Protein AF-A0A1X6ZYP7-F1 (afdb_monomer)

Mean predicted aligned error: 7.76 Å

InterPro domains:
  IPR047675 Putative zinc-binding domain [NF041373] (3-40)

Structure (mmCIF, N/CA/C/O backbone):
data_AF-A0A1X6ZYP7-F1
#
_entry.id   AF-A0A1X6ZYP7-F1
#
loop_
_atom_site.group_PDB
_atom_site.id
_atom_site.type_symbol
_atom_site.label_atom_id
_atom_site.label_alt_id
_atom_site.label_comp_id
_atom_site.label_asym_id
_atom_site.label_entity_id
_atom_site.label_seq_id
_atom_site.pdbx_PDB_ins_code
_atom_site.Cartn_x
_atom_site.Cartn_y
_atom_site.Cartn_z
_atom_site.occupancy
_atom_site.B_iso_or_equiv
_atom_site.auth_seq_id
_atom_site.auth_comp_id
_atom_site.auth_asym_id
_atom_site.auth_atom_id
_atom_site.pdbx_PDB_model_num
ATOM 1 N N . MET A 1 1 ? -19.488 -12.221 -2.978 1.00 82.56 1 MET A N 1
ATOM 2 C CA . MET A 1 1 ? -18.329 -11.317 -3.164 1.00 82.56 1 MET A CA 1
ATOM 3 C C . MET A 1 1 ? -17.112 -11.945 -2.493 1.00 82.56 1 MET A C 1
ATOM 5 O O . MET A 1 1 ? -17.225 -12.333 -1.335 1.00 82.56 1 MET A O 1
ATOM 9 N N . TYR A 1 2 ? -15.994 -12.089 -3.209 1.00 95.75 2 TYR A N 1
ATOM 10 C CA . TYR A 1 2 ? -14.766 -12.750 -2.736 1.00 95.75 2 TYR A CA 1
ATOM 11 C C . TYR A 1 2 ? -13.571 -11.796 -2.815 1.00 95.75 2 TYR A C 1
ATOM 13 O O . TYR A 1 2 ? -13.617 -10.814 -3.550 1.00 95.75 2 TYR A O 1
ATOM 21 N N . CYS A 1 3 ? -12.499 -12.089 -2.075 1.00 97.94 3 CYS A N 1
ATOM 22 C CA . CYS A 1 3 ? -11.291 -11.267 -2.043 1.00 97.94 3 CYS A CA 1
ATOM 23 C C . CYS A 1 3 ? -10.635 -11.086 -3.421 1.00 97.94 3 CYS A C 1
ATOM 25 O O . CYS A 1 3 ? -10.140 -10.000 -3.707 1.00 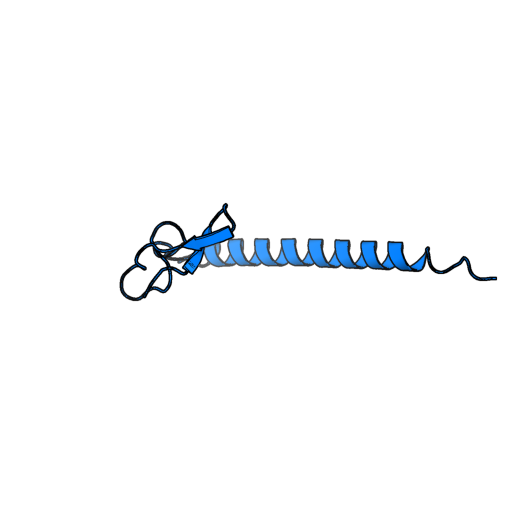97.94 3 CYS A O 1
ATOM 27 N N . GLY A 1 4 ? -10.523 -12.143 -4.229 1.00 97.69 4 GLY A N 1
ATOM 28 C CA . GLY A 1 4 ? -9.982 -12.107 -5.594 1.00 97.69 4 GLY A CA 1
ATOM 29 C C . GLY A 1 4 ? -8.524 -11.645 -5.733 1.00 97.69 4 GLY A C 1
ATOM 30 O O . GLY A 1 4 ? -8.131 -11.196 -6.805 1.00 97.69 4 GLY A O 1
ATOM 31 N N . ALA A 1 5 ? -7.726 -11.638 -4.660 1.00 97.88 5 ALA A N 1
ATOM 32 C CA . ALA A 1 5 ? -6.294 -11.330 -4.759 1.00 97.88 5 ALA A CA 1
ATOM 33 C C . ALA A 1 5 ? -5.551 -12.535 -5.346 1.00 97.88 5 ALA A C 1
ATOM 35 O O . ALA A 1 5 ? -5.905 -13.662 -5.011 1.00 97.88 5 ALA A O 1
ATOM 36 N N . LYS A 1 6 ? -4.542 -12.307 -6.194 1.00 98.12 6 LYS A N 1
ATOM 37 C CA . LYS A 1 6 ? -3.720 -13.391 -6.747 1.00 98.12 6 LYS A CA 1
ATOM 38 C C . LYS A 1 6 ? -2.948 -14.069 -5.614 1.00 98.12 6 LYS A C 1
ATOM 40 O O . LYS A 1 6 ? -2.212 -13.398 -4.892 1.00 98.12 6 LYS A O 1
ATOM 45 N N . THR A 1 7 ? -3.137 -15.369 -5.452 1.00 96.94 7 THR A N 1
ATOM 46 C CA . THR A 1 7 ? -2.403 -16.196 -4.492 1.00 96.94 7 THR A CA 1
ATOM 47 C C . THR A 1 7 ? -1.062 -16.660 -5.086 1.00 96.94 7 THR A C 1
ATOM 49 O O . THR A 1 7 ? -0.825 -16.467 -6.284 1.00 96.94 7 THR A O 1
ATOM 52 N N . PRO A 1 8 ? -0.149 -17.247 -4.286 1.00 96.25 8 PRO A N 1
ATOM 53 C CA . PRO A 1 8 ? 1.148 -17.720 -4.785 1.00 96.25 8 PRO A CA 1
ATOM 54 C C . PRO A 1 8 ? 1.056 -18.768 -5.907 1.00 96.25 8 PRO A C 1
ATOM 56 O O . PRO A 1 8 ? 1.865 -18.748 -6.827 1.00 96.25 8 PRO A O 1
ATOM 59 N N . ASP A 1 9 ? 0.035 -19.624 -5.874 1.00 96.38 9 ASP A N 1
ATOM 60 C CA . ASP A 1 9 ? -0.319 -20.603 -6.915 1.00 96.38 9 ASP A CA 1
ATOM 61 C C . ASP A 1 9 ? -0.999 -19.966 -8.144 1.00 96.38 9 ASP A C 1
ATOM 63 O O . ASP A 1 9 ? -1.337 -20.645 -9.108 1.00 96.38 9 ASP A O 1
ATOM 67 N N . GLY A 1 10 ? -1.184 -18.645 -8.139 1.00 97.00 10 GLY A N 1
ATOM 68 C CA . GLY A 1 10 ? -1.691 -17.875 -9.269 1.00 97.00 10 GLY A CA 1
ATOM 69 C C . GLY A 1 10 ? -3.213 -17.808 -9.375 1.00 97.00 10 GLY A C 1
ATOM 70 O O . GLY A 1 10 ? -3.716 -17.046 -10.203 1.00 97.00 10 GLY A O 1
ATOM 71 N N . THR A 1 11 ? -3.942 -18.535 -8.531 1.00 97.44 11 THR A N 1
ATOM 72 C CA . THR A 1 11 ? -5.407 -18.529 -8.508 1.00 97.44 11 THR A CA 1
ATOM 73 C C . THR A 1 11 ? -5.968 -17.300 -7.763 1.00 97.44 11 THR A C 1
ATOM 75 O O . THR A 1 11 ? -5.259 -16.611 -7.020 1.00 97.44 11 THR A O 1
ATOM 78 N N . PRO A 1 12 ? -7.236 -16.912 -7.994 1.00 98.19 12 PRO A N 1
ATOM 79 C CA . PRO A 1 12 ? -7.859 -15.828 -7.241 1.00 98.19 12 PRO A CA 1
ATOM 80 C C . PRO A 1 12 ? -8.285 -16.294 -5.841 1.00 98.19 12 PRO A C 1
ATOM 82 O O . PRO A 1 12 ? -8.961 -17.304 -5.671 1.00 98.19 12 PRO A O 1
ATOM 85 N N . CYS A 1 13 ? -7.974 -15.496 -4.819 1.00 98.31 13 CYS A N 1
ATOM 86 C CA . CYS A 1 13 ? -8.347 -15.781 -3.438 1.00 98.31 13 CYS A CA 1
ATOM 87 C C . CYS A 1 13 ? -9.873 -15.840 -3.256 1.00 98.31 13 CYS A C 1
ATOM 89 O O . CYS A 1 13 ? -10.578 -14.842 -3.436 1.00 98.31 13 CYS A O 1
ATOM 91 N N . THR A 1 14 ? -10.366 -16.985 -2.790 1.00 97.62 14 THR A N 1
ATOM 92 C CA . THR A 1 14 ? -11.792 -17.259 -2.552 1.00 97.62 14 THR A CA 1
ATOM 93 C C . THR A 1 14 ? -12.259 -16.910 -1.133 1.00 97.62 14 THR A C 1
ATOM 95 O O . THR A 1 14 ? -13.427 -17.089 -0.799 1.00 97.62 14 THR A O 1
ATOM 98 N N . ALA A 1 15 ? -11.382 -16.377 -0.274 1.00 97.75 15 ALA A N 1
ATOM 99 C CA . ALA A 1 15 ? -11.766 -15.955 1.072 1.00 97.75 15 ALA A CA 1
ATOM 100 C C . ALA A 1 15 ? -12.763 -14.782 1.036 1.00 97.75 15 ALA A C 1
ATOM 102 O O . ALA A 1 15 ? -12.697 -13.914 0.156 1.00 97.75 15 ALA A O 1
ATOM 103 N N . LYS A 1 16 ? -13.654 -14.717 2.033 1.00 97.88 16 LYS A N 1
ATOM 104 C CA . LYS A 1 16 ? -14.574 -13.583 2.198 1.00 97.88 16 LYS A CA 1
ATOM 105 C C . LYS A 1 16 ? -13.782 -12.291 2.464 1.00 97.88 16 LYS A C 1
ATOM 107 O O . LYS A 1 16 ? -12.842 -12.310 3.268 1.00 97.88 16 LYS A O 1
ATOM 112 N N . PRO A 1 17 ? -14.121 -11.174 1.800 1.00 97.62 17 PRO A N 1
ATOM 113 C CA . PRO A 1 17 ? -13.540 -9.884 2.134 1.00 97.62 17 PRO A CA 1
ATOM 114 C C . PRO A 1 17 ? -14.012 -9.425 3.519 1.00 97.62 17 PRO A C 1
ATOM 116 O O . PRO A 1 17 ? -15.046 -9.876 4.014 1.00 97.62 17 PRO A O 1
ATOM 119 N N . MET A 1 18 ? -13.253 -8.527 4.151 1.00 96.88 18 MET A N 1
ATOM 120 C CA . MET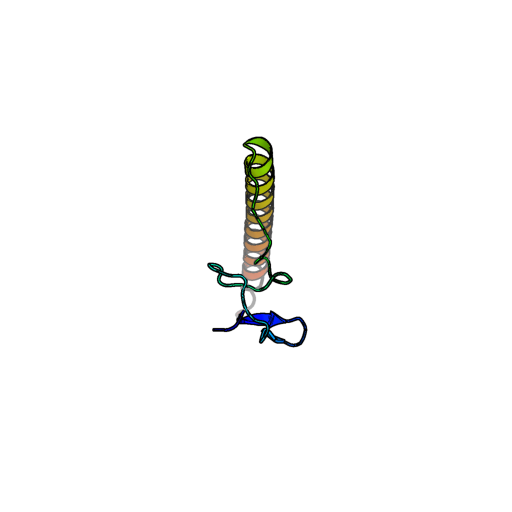 A 1 18 ? -13.733 -7.872 5.371 1.00 96.88 18 MET A CA 1
ATOM 121 C C . MET A 1 18 ? -14.904 -6.934 5.052 1.00 96.88 18 MET A C 1
ATOM 123 O O . MET A 1 18 ? -15.011 -6.419 3.939 1.00 96.88 18 MET A O 1
ATOM 127 N N . VAL A 1 19 ? -15.782 -6.706 6.031 1.00 95.44 19 VAL A N 1
ATOM 128 C CA . VAL A 1 19 ? -16.967 -5.848 5.871 1.00 95.44 19 VAL A CA 1
ATOM 129 C C . VAL A 1 19 ? -16.554 -4.452 5.391 1.00 95.44 19 VAL A C 1
ATOM 131 O O . VAL A 1 19 ? -15.648 -3.835 5.950 1.00 95.44 19 VAL A O 1
ATOM 134 N N . GLY A 1 20 ? -17.194 -3.970 4.322 1.00 94.31 20 GLY A N 1
ATOM 135 C CA . GLY A 1 20 ? -16.891 -2.668 3.715 1.00 94.31 20 GLY A CA 1
ATOM 136 C C . GLY A 1 20 ? -15.534 -2.587 3.003 1.00 94.31 20 GLY A C 1
ATOM 137 O O . GLY A 1 20 ? -15.075 -1.490 2.684 1.00 94.31 20 GLY A O 1
ATOM 138 N N . LYS A 1 21 ? -14.859 -3.719 2.765 1.00 95.31 21 LYS A N 1
ATOM 139 C CA . LYS A 1 21 ? -13.563 -3.796 2.078 1.00 95.31 21 LYS A CA 1
ATOM 140 C C . LYS A 1 21 ? -13.639 -4.729 0.874 1.00 95.31 21 LYS A C 1
ATOM 142 O O . LYS A 1 21 ? -14.513 -5.580 0.772 1.00 95.31 21 LYS A O 1
ATOM 147 N N . LEU A 1 22 ? -12.668 -4.589 -0.027 1.00 95.56 22 LEU A N 1
ATOM 148 C CA . LEU A 1 22 ? -12.549 -5.430 -1.224 1.00 95.56 22 LEU A CA 1
ATOM 149 C C . LEU A 1 22 ? -11.715 -6.698 -0.996 1.00 95.56 22 LEU A C 1
ATOM 151 O O . LEU A 1 22 ? -11.789 -7.635 -1.785 1.00 95.56 22 LEU A O 1
ATOM 155 N N . ARG A 1 23 ? -10.889 -6.741 0.057 1.00 97.81 23 ARG A N 1
ATOM 156 C CA . ARG A 1 23 ? -9.923 -7.824 0.300 1.00 97.81 23 ARG A CA 1
ATOM 157 C C . ARG A 1 23 ? -10.145 -8.489 1.659 1.00 97.81 23 ARG A C 1
ATOM 159 O O . ARG A 1 23 ? -10.739 -7.899 2.562 1.00 97.81 23 ARG A O 1
ATOM 166 N N . CYS A 1 24 ? -9.685 -9.733 1.799 1.00 97.75 24 CYS A N 1
ATOM 167 C CA . CYS A 1 24 ? -9.708 -10.467 3.066 1.00 97.75 24 CYS A CA 1
ATOM 168 C C . CYS A 1 24 ? -8.578 -10.005 3.995 1.00 97.75 24 CYS A C 1
ATOM 170 O O . CYS A 1 24 ? -7.671 -9.287 3.568 1.00 97.75 24 CYS A O 1
ATOM 172 N N . TYR A 1 25 ? -8.594 -10.454 5.253 1.00 97.12 25 TYR A N 1
ATOM 173 C CA . TYR A 1 25 ? -7.607 -10.031 6.252 1.00 97.12 25 TYR A CA 1
ATOM 174 C C . TYR A 1 25 ? -6.152 -10.303 5.815 1.00 97.12 25 TYR A C 1
ATOM 176 O O . TYR A 1 25 ? -5.287 -9.462 6.044 1.00 97.12 25 TYR A O 1
ATOM 184 N N . LYS A 1 26 ? -5.903 -11.424 5.116 1.00 96.38 26 LYS A N 1
ATOM 185 C CA . LYS A 1 26 ? -4.568 -11.822 4.629 1.00 96.38 26 LYS A CA 1
ATOM 186 C C . LYS A 1 26 ? -4.067 -10.975 3.459 1.00 96.38 26 LYS A C 1
ATOM 188 O O . LYS A 1 26 ? -2.869 -10.792 3.310 1.00 96.38 26 LYS A O 1
ATOM 193 N N . HIS A 1 27 ? -4.972 -10.442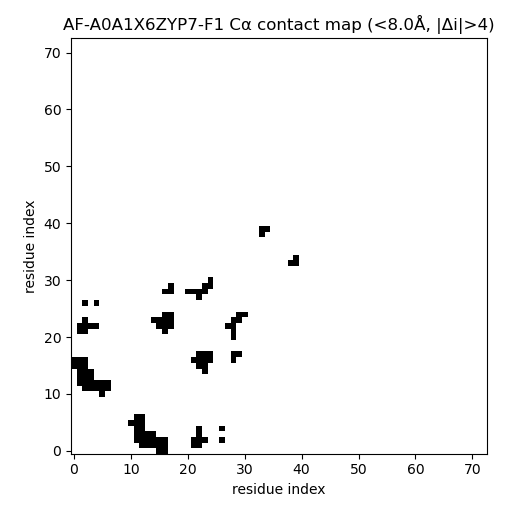 2.641 1.00 97.50 27 HIS A N 1
ATOM 194 C CA . HIS A 1 27 ? -4.632 -9.675 1.437 1.00 97.50 27 HIS A CA 1
ATOM 195 C C . HIS A 1 27 ? -4.881 -8.174 1.625 1.00 97.50 27 HIS A C 1
ATOM 197 O O . HIS A 1 27 ? -5.354 -7.485 0.722 1.00 97.50 27 HIS A O 1
ATOM 203 N N . GLY A 1 28 ? -4.589 -7.666 2.825 1.00 95.56 28 GLY A N 1
ATOM 204 C CA . GLY A 1 28 ? -4.645 -6.237 3.132 1.00 95.56 28 GLY A CA 1
ATOM 205 C C . GLY A 1 28 ? -6.026 -5.702 3.511 1.00 95.56 28 GLY A C 1
ATOM 206 O O . GLY A 1 28 ? -6.147 -4.511 3.774 1.00 95.56 28 GLY A O 1
ATOM 207 N N . GLY A 1 29 ? -7.058 -6.544 3.614 1.00 97.12 29 GLY A N 1
ATOM 208 C CA . GLY A 1 29 ? -8.382 -6.135 4.102 1.00 97.12 29 GLY A CA 1
ATOM 209 C C . GLY A 1 29 ? -8.365 -5.608 5.539 1.00 97.12 29 GLY A C 1
ATOM 210 O O . GLY A 1 29 ? -9.160 -4.735 5.875 1.00 97.12 29 GLY A O 1
ATOM 211 N N . ALA A 1 30 ? -7.417 -6.088 6.350 1.00 96.06 30 ALA A N 1
ATOM 212 C CA . ALA A 1 30 ? -7.159 -5.598 7.703 1.00 96.06 30 ALA A CA 1
ATOM 213 C C . ALA A 1 30 ? -6.175 -4.411 7.746 1.00 96.06 30 ALA A C 1
ATOM 215 O O . ALA A 1 30 ? -5.935 -3.851 8.813 1.00 96.06 30 ALA A O 1
ATOM 216 N N . SER A 1 31 ? -5.587 -4.018 6.608 1.00 93.25 31 SER A N 1
ATOM 217 C CA . SER A 1 31 ? -4.643 -2.903 6.575 1.00 93.25 31 SER A CA 1
ATOM 218 C C . SER A 1 31 ? -5.376 -1.584 6.782 1.00 93.25 31 SER A C 1
ATOM 220 O O . SER A 1 31 ? -6.350 -1.263 6.098 1.00 93.25 31 SER A O 1
ATOM 222 N N . THR A 1 32 ? -4.879 -0.789 7.721 1.00 91.38 32 THR A N 1
ATOM 223 C CA . THR A 1 32 ? -5.402 0.547 8.004 1.00 91.38 32 THR A CA 1
ATOM 224 C C . THR A 1 32 ? -4.671 1.632 7.204 1.00 91.38 32 THR A C 1
ATOM 226 O O . THR A 1 32 ? -5.167 2.756 7.112 1.00 91.38 32 THR A O 1
ATOM 229 N N . GLY A 1 33 ? -3.537 1.307 6.573 1.00 90.50 33 GLY A N 1
ATOM 230 C CA . GLY A 1 33 ? -2.648 2.276 5.927 1.00 90.50 33 GLY A CA 1
ATOM 231 C C . GLY A 1 33 ? -1.920 3.188 6.928 1.00 90.50 33 GLY A C 1
ATOM 232 O O . GLY A 1 33 ? -2.220 3.197 8.121 1.00 90.50 33 GLY A O 1
ATOM 233 N N . ALA A 1 34 ? -0.952 3.980 6.452 1.00 95.00 34 ALA A N 1
ATOM 234 C CA . ALA A 1 34 ? -0.239 4.925 7.316 1.00 95.00 34 ALA A CA 1
ATOM 235 C C . ALA A 1 34 ? -1.159 6.064 7.779 1.00 95.00 34 ALA A C 1
ATOM 237 O O . ALA A 1 34 ? -1.686 6.831 6.970 1.00 95.00 34 ALA A O 1
ATOM 238 N N . LYS A 1 35 ? -1.317 6.198 9.098 1.00 95.38 35 LYS A N 1
ATOM 239 C CA . LYS A 1 35 ? -2.163 7.233 9.709 1.00 95.38 35 LYS A CA 1
ATOM 240 C C . LYS A 1 35 ? -1.418 8.526 10.025 1.00 95.38 35 LYS A C 1
ATOM 242 O O . LYS A 1 35 ? -2.027 9.592 9.983 1.00 95.38 35 LYS A O 1
ATOM 247 N N . THR A 1 36 ? -0.108 8.460 10.251 1.00 97.00 36 THR A N 1
ATOM 248 C CA . THR A 1 36 ? 0.712 9.632 10.588 1.00 97.00 36 THR A CA 1
ATOM 249 C C . THR A 1 36 ? 1.338 10.277 9.352 1.00 97.00 36 THR A C 1
ATOM 251 O O . THR A 1 36 ? 1.450 9.650 8.290 1.00 97.00 36 THR A O 1
ATOM 254 N N . ALA A 1 37 ? 1.736 11.544 9.479 1.00 97.31 37 ALA A N 1
ATOM 255 C CA . ALA A 1 37 ? 2.406 12.271 8.406 1.00 97.31 37 ALA A CA 1
ATOM 256 C C . ALA A 1 37 ? 3.771 11.646 8.076 1.00 97.31 37 ALA A C 1
ATOM 258 O O . ALA A 1 37 ? 4.081 11.429 6.905 1.00 97.31 37 ALA A O 1
ATOM 259 N N . GLU A 1 38 ? 4.534 11.256 9.096 1.00 97.50 38 GLU A N 1
ATOM 260 C CA . GLU A 1 38 ? 5.833 10.593 8.960 1.00 97.50 38 GLU A CA 1
ATOM 261 C C . GLU A 1 38 ? 5.685 9.237 8.264 1.00 97.50 38 GLU A C 1
ATOM 263 O O . GLU A 1 38 ? 6.463 8.901 7.372 1.00 97.50 38 GLU A O 1
ATOM 268 N N . GLY A 1 39 ? 4.649 8.468 8.621 1.00 96.75 39 GLY A N 1
ATOM 269 C CA . GLY A 1 39 ? 4.366 7.174 8.004 1.00 96.75 39 GLY A CA 1
ATOM 270 C C . GLY A 1 39 ? 4.031 7.299 6.518 1.00 96.75 39 GLY A C 1
ATOM 271 O O . GLY A 1 39 ? 4.531 6.520 5.705 1.00 96.75 39 GLY A O 1
ATOM 272 N N . ARG A 1 40 ? 3.231 8.307 6.142 1.00 97.06 40 ARG A N 1
ATOM 273 C CA . ARG A 1 40 ? 2.935 8.603 4.731 1.00 97.06 40 ARG A CA 1
ATOM 274 C C . ARG A 1 40 ? 4.174 9.081 3.977 1.00 97.06 40 ARG A C 1
ATOM 276 O O . ARG A 1 40 ? 4.392 8.646 2.848 1.00 97.06 40 ARG A O 1
ATOM 283 N N . LYS A 1 41 ? 4.997 9.931 4.601 1.00 97.75 41 LYS A N 1
ATOM 284 C CA . LYS A 1 41 ? 6.254 10.421 4.019 1.00 97.75 41 LYS A CA 1
ATOM 285 C C . LYS A 1 41 ? 7.200 9.261 3.709 1.00 97.75 41 LYS A C 1
ATOM 287 O O . LYS A 1 41 ? 7.614 9.129 2.563 1.00 97.75 41 LYS A O 1
ATOM 292 N N . ARG A 1 42 ? 7.418 8.357 4.669 1.00 97.31 42 ARG A N 1
ATOM 293 C CA . ARG A 1 42 ? 8.255 7.161 4.480 1.00 97.31 42 ARG A CA 1
ATOM 294 C C . ARG A 1 42 ? 7.782 6.289 3.312 1.00 97.31 42 ARG A C 1
ATOM 296 O O . ARG A 1 42 ? 8.595 5.854 2.503 1.00 97.31 42 ARG A O 1
ATOM 303 N N . GLN A 1 43 ? 6.473 6.045 3.198 1.00 96.00 43 GLN A N 1
ATOM 304 C CA . GLN A 1 43 ? 5.922 5.278 2.070 1.00 96.00 43 GLN A CA 1
ATOM 305 C C . GLN A 1 43 ? 6.143 5.988 0.726 1.00 96.00 43 GLN A C 1
ATOM 307 O O . GLN A 1 43 ? 6.521 5.346 -0.253 1.00 96.00 43 GLN A O 1
ATOM 312 N N . SER A 1 44 ? 5.935 7.307 0.682 1.00 96.50 44 SER A N 1
ATOM 313 C CA . SER A 1 44 ? 6.147 8.126 -0.519 1.00 96.50 44 SER A CA 1
ATOM 314 C C . SER A 1 44 ? 7.609 8.124 -0.966 1.00 96.50 44 SER A C 1
ATOM 316 O O . SER A 1 44 ? 7.894 7.949 -2.149 1.00 96.50 44 SER A O 1
ATOM 318 N N . GLU A 1 45 ? 8.544 8.267 -0.028 1.00 97.50 45 GLU A N 1
ATOM 319 C CA . GLU A 1 45 ? 9.983 8.230 -0.302 1.00 97.50 45 GLU A CA 1
ATOM 320 C C . GLU A 1 45 ? 10.413 6.879 -0.877 1.00 97.50 45 GLU A C 1
ATOM 322 O O . GLU A 1 45 ? 11.067 6.850 -1.919 1.00 97.50 45 GLU A O 1
ATOM 327 N N . GLY A 1 46 ? 9.965 5.767 -0.282 1.00 96.00 46 GLY A N 1
ATOM 328 C CA . GLY A 1 46 ? 10.240 4.430 -0.816 1.00 96.00 46 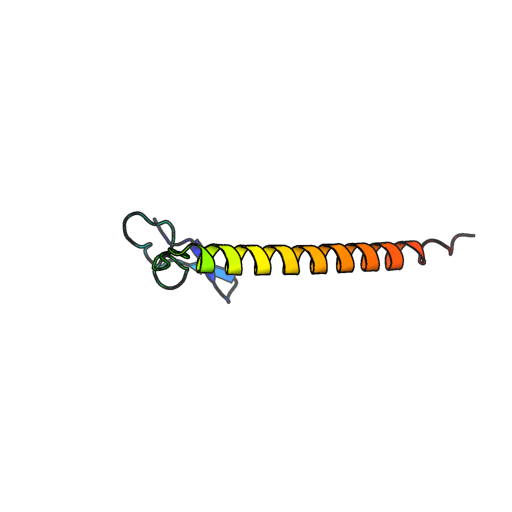GLY A CA 1
ATOM 329 C C . GLY A 1 46 ? 9.688 4.224 -2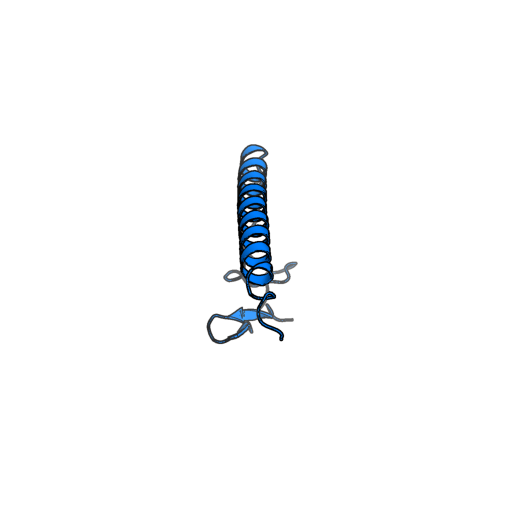.232 1.00 96.00 46 GLY A C 1
ATOM 330 O O . GLY A 1 46 ? 10.376 3.684 -3.098 1.00 96.00 46 GLY A O 1
ATOM 331 N N . ALA A 1 47 ? 8.472 4.707 -2.508 1.00 96.38 47 ALA A N 1
ATOM 332 C CA . ALA A 1 47 ? 7.882 4.629 -3.845 1.00 96.38 47 ALA A CA 1
ATOM 333 C C . ALA A 1 47 ? 8.673 5.445 -4.885 1.00 96.38 47 ALA A C 1
ATOM 335 O O . ALA A 1 47 ? 8.892 4.971 -6.002 1.00 96.38 47 ALA A O 1
ATOM 336 N N . LYS A 1 48 ? 9.128 6.651 -4.519 1.00 96.94 48 LYS A N 1
ATOM 337 C CA . LYS A 1 48 ? 9.957 7.503 -5.386 1.00 96.94 48 LYS A CA 1
ATOM 338 C C . LYS A 1 48 ? 11.312 6.865 -5.674 1.00 96.94 48 LYS A C 1
ATOM 340 O O . LYS A 1 48 ? 11.713 6.843 -6.834 1.00 96.94 48 LYS A O 1
ATOM 345 N N . ALA A 1 49 ? 11.977 6.326 -4.653 1.00 96.56 49 ALA A N 1
ATOM 346 C CA . ALA A 1 49 ? 13.263 5.650 -4.806 1.00 96.56 49 ALA A CA 1
ATOM 347 C C . ALA A 1 49 ? 13.157 4.487 -5.802 1.00 96.56 49 ALA A C 1
ATOM 349 O O . ALA A 1 49 ? 13.853 4.481 -6.816 1.00 96.56 49 ALA A O 1
ATOM 350 N N . ARG A 1 50 ? 12.173 3.597 -5.607 1.00 96.62 50 ARG A N 1
ATOM 351 C CA . ARG A 1 50 ? 11.901 2.490 -6.535 1.00 96.62 50 ARG A CA 1
ATOM 352 C C . ARG A 1 50 ? 11.650 2.972 -7.968 1.00 96.62 50 ARG A C 1
ATOM 354 O O . ARG A 1 50 ? 12.054 2.318 -8.924 1.00 96.62 50 ARG A O 1
ATOM 361 N N . TRP A 1 51 ? 10.953 4.095 -8.149 1.00 95.88 51 TRP A N 1
ATOM 362 C CA . TRP A 1 51 ? 10.696 4.628 -9.489 1.00 95.88 51 TRP A CA 1
ATOM 363 C C . TRP A 1 51 ? 11.963 5.137 -10.181 1.00 95.88 51 TRP A C 1
ATOM 365 O O . TRP A 1 51 ? 12.131 4.916 -11.380 1.00 95.88 51 TRP A O 1
ATOM 375 N N . VAL A 1 52 ? 12.867 5.779 -9.437 1.00 97.00 52 VAL A N 1
ATOM 376 C CA . VAL A 1 52 ? 14.174 6.202 -9.958 1.00 97.00 52 VAL A CA 1
ATOM 377 C C . VAL A 1 52 ? 14.989 4.991 -10.412 1.00 97.00 52 VAL A C 1
ATOM 379 O O . VAL A 1 52 ? 15.484 5.002 -11.537 1.00 97.00 52 VAL A O 1
ATOM 382 N N . GLU A 1 53 ? 15.050 3.935 -9.598 1.00 95.62 53 GLU A N 1
ATOM 383 C CA . GLU A 1 53 ? 15.753 2.687 -9.934 1.00 95.62 53 GLU A CA 1
ATOM 384 C C . GLU A 1 53 ? 15.201 2.054 -11.216 1.00 95.62 53 GLU A C 1
ATOM 386 O O . GLU A 1 53 ? 15.954 1.746 -12.138 1.00 95.62 53 GLU A O 1
ATOM 391 N N . ILE A 1 54 ? 13.873 1.926 -11.323 1.00 96.19 54 ILE A N 1
ATOM 392 C CA . ILE A 1 54 ? 13.222 1.390 -12.527 1.00 96.19 54 ILE A CA 1
ATOM 393 C C . ILE A 1 54 ? 13.551 2.252 -13.746 1.00 96.19 54 ILE A C 1
ATOM 395 O O . ILE A 1 54 ? 13.872 1.722 -14.807 1.00 96.19 54 ILE A O 1
ATOM 399 N N . LYS A 1 55 ? 13.497 3.581 -13.616 1.00 96.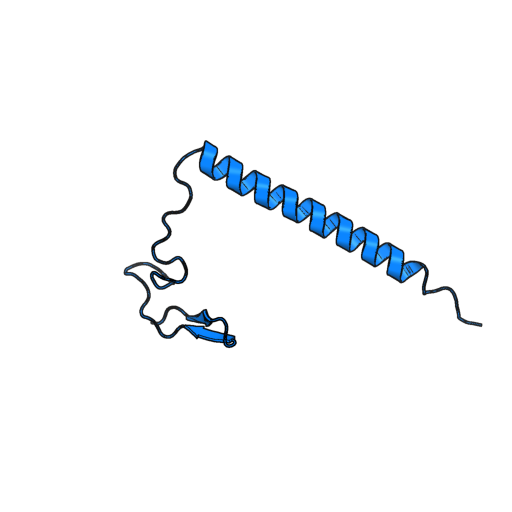81 55 LYS A N 1
ATOM 400 C CA . LYS A 1 55 ? 13.796 4.498 -14.721 1.00 96.81 55 LYS A CA 1
ATOM 401 C C . LYS A 1 55 ? 15.249 4.375 -15.186 1.00 96.81 55 LYS A C 1
ATOM 403 O O . LYS A 1 55 ? 15.494 4.386 -16.390 1.00 96.81 55 LYS A O 1
ATOM 408 N N . GLN A 1 56 ? 16.194 4.248 -14.256 1.00 96.38 56 GLN A N 1
ATOM 409 C CA . GLN A 1 56 ? 17.607 4.023 -14.566 1.00 96.38 56 GLN A CA 1
ATOM 410 C C . GLN A 1 56 ? 17.812 2.672 -15.252 1.00 96.38 56 GLN A C 1
ATOM 412 O O . GLN A 1 56 ? 18.420 2.630 -16.317 1.00 96.38 56 GLN A O 1
ATOM 417 N N . ALA A 1 57 ? 17.234 1.596 -14.714 1.00 93.81 57 ALA A N 1
ATOM 418 C CA . ALA A 1 57 ? 17.318 0.266 -15.310 1.00 93.81 57 ALA A CA 1
ATOM 419 C C . ALA A 1 57 ? 16.739 0.235 -16.734 1.00 93.81 57 ALA A C 1
ATOM 421 O O . ALA A 1 57 ? 17.348 -0.332 -17.635 1.00 93.81 57 ALA A O 1
ATOM 422 N N . LEU A 1 58 ? 15.604 0.903 -16.968 1.00 94.00 58 LEU A N 1
ATOM 423 C CA . LEU A 1 58 ? 15.022 1.042 -18.306 1.00 94.00 58 LEU A CA 1
ATOM 424 C C . LEU A 1 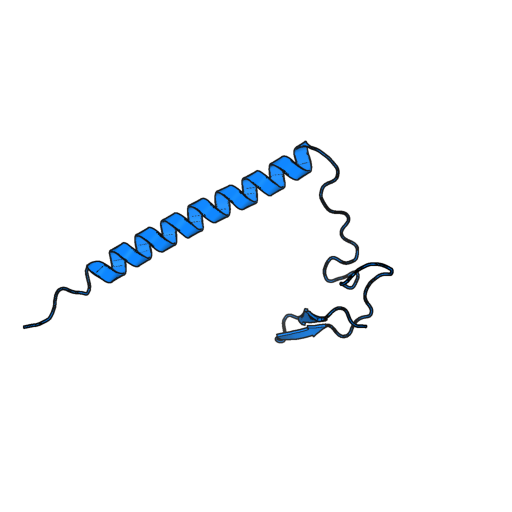58 ? 15.917 1.855 -19.249 1.00 94.00 58 LEU A C 1
ATOM 426 O O . LEU A 1 58 ? 16.040 1.503 -20.419 1.00 94.00 58 LEU A O 1
ATOM 430 N N . ALA A 1 59 ? 16.549 2.927 -18.763 1.00 94.56 59 ALA A N 1
ATOM 431 C CA . ALA A 1 59 ? 17.493 3.708 -19.559 1.00 94.56 59 ALA A CA 1
ATOM 432 C C . ALA A 1 59 ? 18.734 2.883 -19.941 1.00 94.56 59 ALA A C 1
ATOM 434 O O . ALA A 1 59 ? 19.139 2.916 -21.099 1.00 94.56 59 ALA A O 1
ATOM 435 N N . MET A 1 60 ? 19.276 2.099 -19.003 1.00 90.88 60 MET A N 1
ATOM 436 C CA . MET A 1 60 ? 20.403 1.190 -19.242 1.00 90.88 60 MET A CA 1
ATOM 437 C C . MET A 1 60 ? 20.035 0.063 -20.214 1.00 90.88 60 MET A C 1
ATOM 439 O O . MET A 1 60 ? 20.773 -0.206 -21.156 1.00 90.88 60 MET A O 1
ATOM 443 N N . ALA A 1 61 ? 18.870 -0.564 -20.033 1.00 89.69 61 ALA A N 1
ATOM 444 C CA . ALA A 1 61 ? 18.370 -1.587 -20.949 1.00 89.69 61 ALA A CA 1
ATOM 445 C C . ALA A 1 61 ? 18.139 -1.024 -22.358 1.00 89.69 61 ALA A C 1
ATOM 447 O O . ALA A 1 61 ? 18.413 -1.695 -23.347 1.00 89.69 61 ALA A O 1
ATOM 448 N N . ARG A 1 62 ? 17.678 0.230 -22.463 1.00 90.19 62 ARG A N 1
ATOM 449 C CA . ARG A 1 62 ? 17.553 0.920 -23.748 1.00 90.19 62 ARG A CA 1
ATOM 450 C C . ARG A 1 62 ? 18.916 1.158 -24.391 1.00 90.19 62 ARG A C 1
ATOM 452 O O . ARG A 1 62 ? 19.044 0.875 -25.576 1.00 90.19 62 ARG A O 1
ATOM 459 N N . SER A 1 63 ? 19.916 1.629 -23.642 1.00 85.56 63 SER A N 1
ATOM 460 C CA . SER A 1 63 ? 21.266 1.811 -24.190 1.00 85.56 63 SER A CA 1
ATOM 461 C C . SER A 1 63 ? 21.894 0.488 -24.635 1.00 85.56 63 SER A C 1
ATOM 463 O O . SER A 1 63 ? 22.504 0.492 -25.693 1.00 85.56 63 SER A O 1
ATOM 465 N N . MET A 1 64 ? 21.647 -0.611 -23.901 1.00 76.00 64 MET A N 1
ATOM 466 C CA . MET A 1 64 ? 22.055 -1.996 -24.229 1.00 76.00 64 MET A CA 1
ATOM 467 C C . MET A 1 64 ? 21.253 -2.652 -25.372 1.00 76.00 64 MET A C 1
ATOM 469 O O . MET A 1 64 ? 21.536 -3.781 -25.773 1.00 76.00 64 MET A O 1
ATOM 473 N N . GLY A 1 65 ? 20.198 -2.000 -25.864 1.00 64.12 65 GLY A N 1
ATOM 474 C CA . GLY A 1 65 ? 19.478 -2.420 -27.067 1.00 64.12 65 GLY A CA 1
ATOM 475 C C . GLY A 1 65 ? 19.890 -1.648 -28.324 1.00 64.12 65 GLY A C 1
ATOM 476 O O . GLY A 1 65 ? 19.563 -2.078 -29.428 1.00 64.12 65 GLY A O 1
ATOM 477 N N . GLN A 1 66 ? 20.570 -0.505 -28.179 1.00 58.03 66 GLN A N 1
ATOM 478 C CA . GLN A 1 66 ? 20.946 0.387 -29.287 1.00 58.03 66 GLN A CA 1
ATOM 479 C C . GLN A 1 66 ? 22.312 0.031 -29.895 1.00 58.03 66 GLN A C 1
ATOM 481 O O . GLN A 1 66 ? 22.516 0.179 -31.096 1.00 58.03 66 GLN A O 1
ATOM 486 N N . ASP A 1 67 ? 23.214 -0.482 -29.072 1.00 55.78 67 ASP A N 1
ATOM 487 C CA . ASP A 1 67 ? 24.518 -1.081 -29.376 1.00 55.78 67 ASP A CA 1
ATOM 488 C C . ASP A 1 67 ? 24.428 -2.395 -30.178 1.00 55.78 67 ASP A C 1
ATOM 490 O O . ASP A 1 67 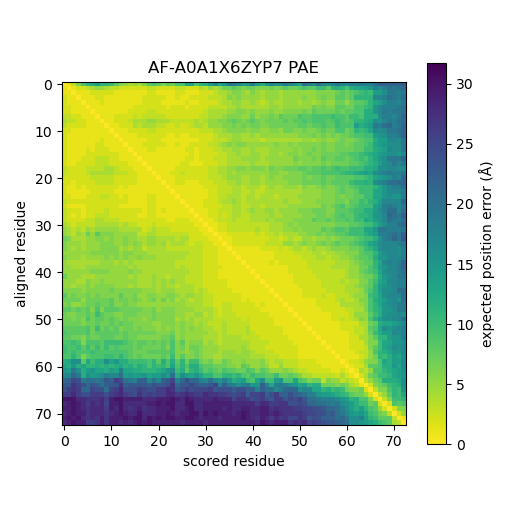? 25.347 -2.709 -30.932 1.00 55.78 67 ASP A O 1
ATOM 494 N N . ASN A 1 68 ? 23.296 -3.107 -30.147 1.00 56.97 68 ASN A N 1
ATOM 495 C CA . ASN A 1 68 ? 23.084 -4.317 -30.964 1.00 56.97 68 ASN A CA 1
ATOM 496 C C . ASN A 1 68 ? 22.553 -4.032 -32.384 1.00 56.97 68 ASN A C 1
ATOM 498 O O . ASN A 1 68 ? 22.342 -4.960 -33.164 1.00 56.97 68 ASN A O 1
ATOM 502 N N . ASN A 1 69 ? 22.318 -2.764 -32.742 1.00 55.12 69 ASN A N 1
ATOM 503 C CA . ASN A 1 69 ? 21.703 -2.376 -34.019 1.00 55.12 69 ASN A CA 1
ATOM 504 C C . ASN A 1 69 ? 22.729 -2.051 -35.130 1.00 55.12 69 ASN A C 1
ATOM 506 O O . ASN A 1 69 ? 22.411 -1.342 -36.082 1.00 55.12 69 ASN A O 1
ATOM 510 N N . GLY A 1 70 ? 23.968 -2.544 -34.999 1.00 49.28 70 GLY A N 1
ATOM 511 C CA . GLY A 1 70 ? 25.105 -2.218 -35.872 1.00 49.28 70 GLY A CA 1
ATOM 512 C C . GLY A 1 70 ? 25.619 -3.340 -36.785 1.00 49.28 70 GLY A C 1
ATOM 513 O O . GLY A 1 70 ? 26.707 -3.195 -37.328 1.00 49.28 70 GLY A O 1
ATOM 514 N N . ALA A 1 71 ? 24.892 -4.447 -36.972 1.00 56.16 71 ALA A N 1
ATOM 515 C CA . ALA A 1 71 ? 25.301 -5.531 -37.877 1.00 56.16 71 ALA A CA 1
ATOM 516 C C . ALA A 1 71 ? 24.248 -5.771 -38.969 1.00 56.16 71 ALA A C 1
ATOM 518 O O . ALA A 1 71 ? 23.430 -6.689 -38.888 1.00 56.16 71 ALA A O 1
ATOM 519 N N . ARG A 1 72 ? 24.244 -4.910 -39.992 1.00 53.06 72 ARG A N 1
ATOM 520 C CA . ARG A 1 72 ? 23.522 -5.155 -41.247 1.00 53.06 72 ARG A CA 1
ATOM 521 C C . ARG A 1 72 ? 24.175 -4.387 -42.405 1.00 53.06 72 ARG A C 1
ATOM 523 O O . ARG A 1 72 ? 23.749 -3.277 -42.694 1.00 53.06 72 ARG A O 1
ATOM 530 N N . ILE A 1 73 ? 25.242 -4.954 -42.973 1.00 47.88 73 ILE A N 1
ATOM 531 C CA . ILE A 1 73 ? 25.505 -5.294 -44.394 1.00 47.88 73 ILE A CA 1
ATOM 532 C C . ILE A 1 73 ? 26.927 -5.846 -44.517 1.00 47.88 73 ILE A C 1
ATOM 534 O O . ILE A 1 73 ? 27.818 -5.321 -43.816 1.00 47.88 73 ILE A O 1
#

Secondary structure (DSSP, 8-state):
----PBPTTSSBP-SPPPTT-SS-GGGTTT-----SHHHHHHHHHHHHHHHHHHHHHHHHHHHHHHTT-----

pLDDT: mean 90.44, std 13.79, range [47.88, 98.31]

Radius of gyration: 20.56 Å; Cα contacts (8 Å, |Δi|>4): 57; chains: 1; bounding box: 44×33×55 Å

Sequence (73 aa):
MYCGAKTPDGTPCTAKPMVGKLRCYKHGGASTGAKTAEGRKRQSEGAKARWVEIKQALAMARSMGQDNNGARI

Organism: NCBI:txid1446476

Foldseek 3Di:
DALQDQDPVRGGGRHHADVPDNHHPVVCSVPPQDPDPVSVVVVVVVVVVVVVVVVVVVVVVVVVVVVVPPDDD

Solvent-accessible surface area (backbone atoms only — not comparable to full-atom values): 4426 Å² total; per-residue (Å²): 129,51,23,57,46,74,42,98,89,65,49,64,34,77,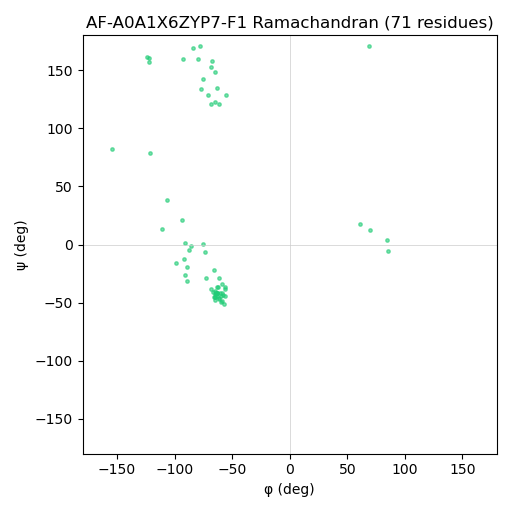50,61,34,37,91,100,44,68,19,17,64,91,70,53,37,68,58,84,70,68,86,48,72,67,50,44,48,55,54,51,52,54,53,50,54,54,50,52,52,52,52,51,53,51,52,50,54,49,56,69,57,58,72,71,73,77,85,86,132